Protein AF-A0A7X8C4W5-F1 (afdb_monomer_lite)

Structure (mmCIF, N/CA/C/O backbone):
data_AF-A0A7X8C4W5-F1
#
_entry.id   AF-A0A7X8C4W5-F1
#
loop_
_atom_site.group_PDB
_atom_site.id
_atom_site.type_symbol
_atom_site.label_atom_id
_atom_site.label_alt_id
_atom_site.label_comp_id
_atom_site.label_asym_id
_atom_site.label_entity_id
_atom_site.label_seq_id
_atom_site.pdbx_PDB_ins_code
_atom_site.Cartn_x
_atom_site.Cartn_y
_atom_site.Cartn_z
_atom_site.occupancy
_atom_site.B_iso_or_equiv
_atom_site.auth_seq_id
_atom_site.auth_comp_id
_atom_site.auth_asym_id
_atom_site.auth_atom_id
_atom_site.pdbx_PDB_model_num
ATOM 1 N N . MET A 1 1 ? 23.983 4.217 -24.265 1.00 54.22 1 MET A N 1
ATOM 2 C CA . MET A 1 1 ? 22.811 4.674 -23.485 1.00 54.22 1 MET A CA 1
ATOM 3 C C . MET A 1 1 ? 21.824 3.545 -23.161 1.00 54.22 1 MET A C 1
ATOM 5 O O . MET A 1 1 ? 21.530 3.369 -21.992 1.00 54.22 1 MET A O 1
ATOM 9 N N . ASN A 1 2 ? 21.379 2.715 -24.121 1.00 60.19 2 ASN A N 1
ATOM 10 C CA . ASN A 1 2 ? 20.487 1.570 -23.822 1.00 60.19 2 ASN A CA 1
ATOM 11 C C . ASN A 1 2 ? 21.113 0.469 -22.941 1.00 60.19 2 ASN A C 1
ATOM 13 O O . ASN A 1 2 ? 20.400 -0.153 -22.162 1.00 60.19 2 ASN A O 1
ATOM 17 N N . ASN A 1 3 ? 22.428 0.238 -23.040 1.00 65.94 3 ASN A N 1
ATOM 18 C CA . ASN A 1 3 ? 23.100 -0.832 -22.289 1.00 65.94 3 ASN A CA 1
ATOM 19 C C . ASN A 1 3 ? 23.219 -0.534 -20.784 1.00 65.94 3 ASN A C 1
ATOM 21 O O . ASN A 1 3 ? 23.060 -1.428 -19.962 1.00 65.94 3 ASN A O 1
ATOM 25 N N . GLU A 1 4 ? 23.453 0.730 -20.432 1.00 73.06 4 GLU A N 1
ATOM 26 C CA . GLU A 1 4 ? 23.547 1.193 -19.042 1.00 73.06 4 GLU A CA 1
ATOM 27 C C . GLU A 1 4 ? 22.178 1.142 -18.352 1.00 73.06 4 GLU A C 1
ATOM 29 O O . GLU A 1 4 ? 22.061 0.605 -17.256 1.00 73.06 4 GLU A O 1
ATOM 34 N N . LEU A 1 5 ? 21.116 1.573 -19.050 1.00 71.94 5 LEU A N 1
ATOM 35 C CA . LEU A 1 5 ? 19.738 1.435 -18.571 1.00 71.94 5 LEU A CA 1
ATOM 36 C C . LEU A 1 5 ? 19.366 -0.034 -18.313 1.00 71.94 5 LEU A C 1
ATOM 38 O O . LEU A 1 5 ? 18.751 -0.332 -17.294 1.00 71.94 5 LEU A O 1
ATOM 42 N N . ASN A 1 6 ? 19.746 -0.948 -19.213 1.00 72.19 6 ASN A N 1
ATOM 43 C CA . ASN A 1 6 ? 19.467 -2.378 -19.060 1.00 72.19 6 ASN A CA 1
ATOM 44 C C . ASN A 1 6 ? 20.213 -2.991 -17.863 1.00 72.19 6 ASN A C 1
ATOM 46 O O . ASN A 1 6 ? 19.631 -3.798 -17.144 1.00 72.19 6 ASN A O 1
ATOM 50 N N . LEU A 1 7 ? 21.465 -2.587 -17.619 1.00 75.56 7 LEU A N 1
ATOM 51 C CA . LEU A 1 7 ? 22.241 -3.000 -16.443 1.00 75.56 7 LEU A CA 1
ATOM 52 C C . LEU A 1 7 ? 21.578 -2.533 -15.142 1.00 75.56 7 LEU A C 1
ATOM 54 O O . LEU A 1 7 ? 21.291 -3.354 -14.272 1.00 75.56 7 LEU A O 1
ATOM 58 N N . THR A 1 8 ? 21.232 -1.244 -15.052 1.00 76.00 8 THR A N 1
ATOM 59 C CA . THR A 1 8 ? 20.529 -0.692 -13.885 1.00 76.00 8 THR A CA 1
ATOM 60 C C . THR A 1 8 ? 19.165 -1.349 -13.682 1.00 76.00 8 THR A C 1
ATOM 62 O O . THR A 1 8 ? 18.803 -1.667 -12.552 1.00 76.00 8 THR A O 1
ATOM 65 N N . LEU A 1 9 ? 18.404 -1.594 -14.754 1.00 74.06 9 LEU A N 1
ATOM 66 C CA . LEU A 1 9 ? 17.129 -2.310 -14.680 1.00 74.06 9 LEU A CA 1
ATOM 67 C C . LEU A 1 9 ? 17.313 -3.712 -14.112 1.00 74.06 9 LEU A C 1
ATOM 69 O O . LEU A 1 9 ? 16.542 -4.087 -13.242 1.00 74.06 9 LEU A O 1
ATOM 73 N N . ASN A 1 10 ? 18.323 -4.463 -14.548 1.00 76.06 10 ASN A N 1
ATOM 74 C CA . ASN A 1 10 ? 18.524 -5.841 -14.104 1.00 76.06 10 ASN A CA 1
ATOM 75 C C . ASN A 1 10 ? 18.878 -5.918 -12.606 1.00 76.06 10 ASN A C 1
ATOM 77 O O . ASN A 1 10 ? 18.332 -6.741 -11.872 1.00 76.06 10 ASN A O 1
ATOM 81 N N . GLU A 1 11 ? 19.728 -5.007 -12.127 1.00 74.81 11 GLU A N 1
ATOM 82 C CA . GLU A 1 11 ? 20.066 -4.896 -10.701 1.00 74.81 11 GLU A CA 1
ATOM 83 C C . GLU A 1 11 ? 18.861 -4.443 -9.862 1.00 74.81 11 GLU A C 1
ATOM 85 O O . GLU A 1 11 ? 18.562 -5.017 -8.812 1.00 74.81 11 GLU A O 1
ATOM 90 N N . THR A 1 12 ? 18.111 -3.454 -10.356 1.00 74.62 12 THR A N 1
ATOM 91 C CA . THR A 1 12 ? 16.937 -2.910 -9.657 1.00 74.62 12 THR A CA 1
ATOM 92 C C . THR A 1 12 ? 15.770 -3.904 -9.664 1.00 74.62 12 THR A C 1
ATOM 94 O O . THR A 1 12 ? 15.026 -3.992 -8.690 1.00 74.62 12 THR A O 1
ATOM 97 N N . PHE A 1 13 ? 15.614 -4.696 -10.727 1.00 74.31 13 PHE A N 1
ATOM 98 C CA . PHE A 1 13 ? 14.522 -5.655 -10.894 1.00 74.31 13 PHE A CA 1
ATOM 99 C C . PHE A 1 13 ? 14.523 -6.726 -9.801 1.00 74.31 13 PHE A C 1
ATOM 101 O O . PHE A 1 13 ? 13.466 -7.046 -9.253 1.00 74.31 13 PHE A O 1
ATOM 108 N N . ASN A 1 14 ? 15.700 -7.225 -9.420 1.00 74.44 14 ASN A N 1
ATOM 109 C CA . ASN A 1 14 ? 15.829 -8.184 -8.322 1.00 74.44 14 ASN A CA 1
ATOM 110 C C . ASN A 1 14 ? 15.420 -7.564 -6.979 1.00 74.44 14 ASN A C 1
ATOM 112 O O . ASN A 1 14 ? 14.614 -8.145 -6.250 1.00 74.44 14 ASN A O 1
ATOM 116 N N . ALA A 1 15 ? 15.911 -6.360 -6.676 1.00 74.38 15 ALA A N 1
ATOM 117 C CA . ALA A 1 15 ? 15.565 -5.652 -5.443 1.00 74.38 15 ALA A CA 1
ATOM 118 C C . ALA A 1 15 ? 14.058 -5.347 -5.355 1.00 74.38 15 ALA A C 1
ATOM 120 O O . ALA A 1 15 ? 13.436 -5.549 -4.312 1.00 74.38 15 ALA A O 1
ATOM 121 N N . ILE A 1 16 ? 13.453 -4.926 -6.468 1.00 76.94 16 ILE A N 1
ATOM 122 C CA . ILE A 1 16 ? 12.019 -4.637 -6.571 1.00 76.94 16 ILE A CA 1
ATOM 123 C C . ILE A 1 16 ? 11.182 -5.901 -6.420 1.00 76.94 16 ILE A C 1
ATOM 125 O O . ILE A 1 16 ? 10.169 -5.868 -5.731 1.00 76.94 16 ILE A O 1
ATOM 129 N N . SER A 1 17 ? 11.584 -7.008 -7.045 1.00 78.06 17 SER A N 1
ATOM 130 C CA . SER A 1 17 ? 10.844 -8.271 -6.963 1.00 78.06 17 SER A CA 1
ATOM 131 C C . SER A 1 17 ? 10.781 -8.772 -5.521 1.00 78.06 17 SER A C 1
ATOM 133 O O . SER A 1 17 ? 9.715 -9.146 -5.037 1.00 78.06 17 SER A O 1
ATOM 135 N N . ILE A 1 18 ? 11.903 -8.693 -4.801 1.00 83.00 18 ILE A N 1
ATOM 136 C CA . ILE A 1 18 ? 11.975 -9.015 -3.371 1.00 83.00 18 ILE A CA 1
ATOM 137 C C . ILE A 1 18 ? 11.074 -8.076 -2.563 1.00 83.00 18 ILE A C 1
ATOM 139 O O . ILE A 1 18 ? 10.287 -8.515 -1.724 1.00 83.00 18 ILE A O 1
ATOM 143 N N . LEU A 1 19 ? 11.159 -6.776 -2.830 1.00 79.50 19 LEU A N 1
ATOM 144 C CA . LEU A 1 19 ? 10.381 -5.779 -2.114 1.00 79.50 19 LEU A CA 1
ATOM 145 C C . LEU A 1 19 ? 8.870 -5.931 -2.361 1.00 79.50 19 LEU A C 1
ATOM 147 O O . LEU A 1 19 ? 8.083 -5.788 -1.426 1.00 79.50 19 LEU A O 1
ATOM 151 N N . LEU A 1 20 ? 8.460 -6.284 -3.581 1.00 80.06 20 LEU A N 1
ATOM 152 C CA . LEU A 1 20 ? 7.069 -6.568 -3.922 1.00 80.06 20 LEU A CA 1
ATOM 153 C C . LEU A 1 20 ? 6.536 -7.731 -3.088 1.00 80.06 20 LEU A C 1
ATOM 155 O O . LEU A 1 20 ? 5.447 -7.604 -2.532 1.00 80.06 20 LEU A O 1
ATOM 159 N N . VAL A 1 21 ? 7.307 -8.818 -2.954 1.00 86.06 21 VAL A N 1
ATOM 160 C CA . VAL A 1 21 ? 6.953 -9.970 -2.107 1.00 86.06 21 VAL A CA 1
ATOM 161 C C . VAL A 1 21 ? 6.759 -9.531 -0.657 1.00 86.06 21 VAL A C 1
ATOM 163 O O . VAL A 1 21 ? 5.744 -9.866 -0.049 1.00 86.06 21 VAL A O 1
ATOM 166 N N . PHE A 1 22 ? 7.673 -8.726 -0.107 1.00 84.19 22 PHE A N 1
ATOM 167 C CA . PHE A 1 22 ? 7.516 -8.198 1.251 1.00 84.19 22 PHE A CA 1
ATOM 168 C C . PHE A 1 22 ? 6.251 -7.354 1.405 1.00 84.19 22 PHE A C 1
ATOM 170 O O . PHE A 1 22 ? 5.509 -7.546 2.366 1.00 84.19 22 PHE A O 1
ATOM 177 N N . VAL A 1 23 ? 5.968 -6.463 0.452 1.00 81.50 23 VAL A N 1
ATOM 178 C CA . VAL A 1 23 ? 4.746 -5.647 0.450 1.00 81.50 23 VAL A CA 1
ATOM 179 C C . VAL A 1 23 ? 3.497 -6.527 0.382 1.00 81.50 23 VAL A C 1
ATOM 181 O O . VAL A 1 23 ? 2.561 -6.304 1.149 1.00 81.50 23 VAL A O 1
ATOM 184 N N . THR A 1 24 ? 3.479 -7.551 -0.477 1.00 85.38 24 THR A N 1
ATOM 185 C CA . THR A 1 24 ? 2.318 -8.449 -0.612 1.00 85.38 24 THR A CA 1
ATOM 186 C C . THR A 1 24 ? 2.089 -9.266 0.650 1.00 85.38 24 THR A C 1
ATOM 188 O O . THR A 1 24 ? 0.959 -9.343 1.123 1.00 85.38 24 THR A O 1
ATOM 191 N N . VAL A 1 25 ? 3.147 -9.842 1.226 1.00 88.19 25 VAL A N 1
ATOM 192 C CA . VAL A 1 25 ? 3.065 -10.612 2.476 1.00 88.19 25 VAL A CA 1
ATOM 193 C C . VAL A 1 25 ? 2.591 -9.721 3.619 1.00 88.19 25 VAL A C 1
ATOM 195 O O . VAL A 1 25 ? 1.672 -10.080 4.352 1.00 88.19 25 VAL A O 1
ATOM 198 N N . LEU A 1 26 ? 3.171 -8.529 3.748 1.00 84.50 26 LEU A N 1
ATOM 199 C CA . LEU A 1 26 ? 2.818 -7.597 4.809 1.00 84.50 26 LEU A CA 1
ATOM 200 C C . LEU A 1 26 ? 1.368 -7.119 4.667 1.00 84.50 26 LEU A C 1
ATOM 202 O O . LEU A 1 26 ? 0.634 -7.090 5.654 1.00 84.50 26 LEU A O 1
ATOM 206 N N . PHE A 1 27 ? 0.918 -6.828 3.445 1.00 83.81 27 PHE A N 1
ATOM 207 C CA . PHE A 1 27 ? -0.484 -6.524 3.172 1.00 83.81 27 PHE A CA 1
ATOM 208 C C . PHE A 1 27 ? -1.394 -7.716 3.501 1.00 83.81 27 PHE A C 1
ATOM 210 O O . PHE A 1 27 ? -2.401 -7.533 4.175 1.00 83.81 27 PHE A O 1
ATOM 217 N N . SER A 1 28 ? -1.022 -8.936 3.104 1.00 87.69 28 SER A N 1
ATOM 218 C CA . SER A 1 28 ? -1.800 -10.154 3.368 1.00 87.69 28 SER A CA 1
ATOM 219 C C . SER A 1 28 ? -1.975 -10.444 4.859 1.00 87.69 28 SER A C 1
ATOM 221 O O . SER A 1 28 ? -3.005 -10.988 5.244 1.00 87.69 28 SER A O 1
ATOM 223 N N . ILE A 1 29 ? -0.993 -10.091 5.693 1.00 87.44 29 ILE A N 1
ATOM 224 C CA . ILE A 1 29 ? -1.067 -10.260 7.151 1.00 87.44 29 ILE A CA 1
ATOM 225 C C . ILE A 1 29 ? -1.915 -9.150 7.781 1.00 87.44 29 ILE A C 1
ATOM 227 O O . ILE A 1 29 ? -2.767 -9.418 8.621 1.00 87.44 29 ILE A O 1
ATOM 231 N N . ARG A 1 30 ? -1.704 -7.890 7.381 1.00 86.25 30 ARG A N 1
ATOM 232 C CA . ARG A 1 30 ? -2.342 -6.732 8.032 1.00 86.25 30 ARG A CA 1
ATOM 233 C C . ARG A 1 30 ? -3.770 -6.469 7.563 1.00 86.25 30 ARG A C 1
ATOM 235 O O . ARG A 1 30 ? -4.570 -5.945 8.331 1.00 86.25 30 ARG A O 1
ATOM 242 N N . TYR A 1 31 ? -4.092 -6.797 6.315 1.00 86.50 31 TYR A N 1
ATOM 243 C CA . TYR A 1 31 ? -5.417 -6.575 5.741 1.00 86.50 31 TYR A CA 1
ATOM 244 C C . TYR A 1 31 ? -6.557 -7.246 6.529 1.00 86.50 31 TYR A C 1
ATOM 246 O O . TYR A 1 31 ? -7.512 -6.534 6.834 1.00 86.50 31 TYR A O 1
ATOM 254 N N . PRO A 1 32 ? -6.500 -8.544 6.898 1.00 87.31 32 PRO A N 1
ATOM 255 C CA . PRO A 1 32 ? -7.568 -9.169 7.680 1.00 87.31 32 PRO A CA 1
ATOM 256 C C . PRO A 1 32 ? -7.742 -8.519 9.058 1.00 87.31 32 PRO A C 1
ATOM 258 O O . PRO A 1 32 ? -8.873 -8.215 9.422 1.00 87.31 32 PRO A O 1
ATOM 261 N N . GLU A 1 33 ? -6.650 -8.192 9.763 1.00 86.94 33 GLU A N 1
ATOM 262 C CA . GLU A 1 33 ? -6.706 -7.500 11.066 1.00 86.94 33 GLU A CA 1
ATOM 263 C C . GLU A 1 33 ? -7.446 -6.154 10.958 1.00 86.94 33 GLU A C 1
ATOM 265 O O . GLU A 1 33 ? -8.318 -5.827 11.760 1.00 86.94 33 GLU A O 1
ATOM 270 N N . ILE A 1 34 ? -7.134 -5.369 9.924 1.00 85.31 34 ILE A N 1
ATOM 271 C CA . ILE A 1 34 ? -7.784 -4.076 9.688 1.00 85.31 34 ILE A CA 1
ATOM 272 C C . ILE A 1 34 ? -9.225 -4.239 9.208 1.00 85.31 34 ILE A C 1
ATOM 274 O O . ILE A 1 34 ? -10.079 -3.415 9.539 1.00 85.31 34 ILE A O 1
ATOM 278 N N . LYS A 1 35 ? -9.510 -5.286 8.434 1.00 87.50 35 LYS A N 1
ATOM 279 C CA . LYS A 1 35 ? -10.859 -5.579 7.963 1.00 87.50 35 LYS A CA 1
ATOM 280 C C . LYS A 1 35 ? -11.779 -5.943 9.125 1.00 87.50 35 LYS A C 1
ATOM 282 O O . LYS A 1 35 ? -12.867 -5.390 9.198 1.00 87.50 35 LYS A O 1
ATOM 287 N N . GLU A 1 36 ? -11.327 -6.764 10.070 1.00 87.62 36 GLU A N 1
ATOM 288 C CA . GLU A 1 36 ? -12.078 -7.062 11.298 1.00 87.62 36 GLU A CA 1
ATOM 289 C C . GLU A 1 36 ? -12.414 -5.781 12.072 1.00 87.62 36 GLU A C 1
ATOM 291 O O . GLU A 1 36 ? -13.564 -5.546 12.441 1.00 87.62 36 GLU A O 1
ATOM 296 N N . VAL A 1 37 ? -11.428 -4.892 12.230 1.00 86.38 37 VAL A N 1
ATOM 297 C CA . VAL A 1 37 ? -11.616 -3.591 12.885 1.00 86.38 37 VAL A CA 1
ATOM 298 C C . VAL A 1 37 ? -12.556 -2.680 12.098 1.00 86.38 37 VAL A C 1
ATOM 300 O O . VAL A 1 37 ? -13.252 -1.871 12.706 1.00 86.38 37 VAL A O 1
ATOM 303 N N . LEU A 1 38 ? -12.603 -2.764 10.766 1.00 84.88 38 LEU A N 1
ATOM 304 C CA . LEU A 1 38 ? -13.521 -1.994 9.916 1.00 84.88 38 LEU A CA 1
ATOM 305 C C . LEU A 1 38 ? -14.946 -2.554 9.917 1.00 84.88 38 LEU A C 1
ATOM 307 O O . LEU A 1 38 ? -15.885 -1.756 9.913 1.00 84.88 38 LEU A O 1
ATOM 311 N N . ASP A 1 39 ? -15.102 -3.870 10.003 1.00 88.75 39 ASP A N 1
ATOM 312 C CA . ASP A 1 39 ? -16.393 -4.559 9.974 1.00 88.75 39 ASP A CA 1
ATOM 313 C C . ASP A 1 39 ? -17.068 -4.596 11.361 1.00 88.75 39 ASP A C 1
ATOM 315 O O . ASP A 1 39 ? -18.283 -4.768 11.449 1.00 88.75 39 ASP A O 1
ATOM 319 N N . GLU A 1 40 ? -16.323 -4.371 12.454 1.00 87.12 40 GLU A N 1
ATOM 320 C CA . GLU A 1 40 ? -16.890 -4.332 13.809 1.00 87.12 40 GLU A CA 1
ATOM 321 C C . GLU A 1 40 ? -17.968 -3.228 13.942 1.00 87.12 40 GLU A C 1
ATOM 323 O O . GLU A 1 40 ? -17.683 -2.055 13.679 1.00 87.12 40 GLU A O 1
ATOM 328 N N . PRO A 1 41 ? -19.205 -3.527 14.366 1.00 85.12 41 PRO A N 1
ATOM 329 C CA . PRO A 1 41 ? -20.226 -2.498 14.528 1.00 85.12 41 PRO A CA 1
ATOM 330 C C . PRO A 1 41 ? -19.822 -1.471 15.597 1.00 85.12 41 PRO A C 1
ATOM 332 O O . PRO A 1 41 ? -19.107 -1.774 16.557 1.00 85.12 41 PRO A O 1
ATOM 335 N N . LEU A 1 42 ? -20.279 -0.229 15.427 1.00 83.75 42 LEU A N 1
ATOM 336 C CA . LEU A 1 42 ? -20.042 0.830 16.405 1.00 83.75 42 LEU A CA 1
ATOM 337 C C . LEU A 1 42 ? -20.830 0.542 17.683 1.00 83.75 42 LEU A C 1
ATOM 339 O O . LEU A 1 42 ? -22.034 0.306 17.628 1.00 83.75 42 LEU A O 1
ATOM 343 N N . GLN A 1 43 ? -20.164 0.600 18.838 1.00 80.75 43 GLN A N 1
ATOM 344 C CA . GLN A 1 43 ? -20.811 0.385 20.138 1.00 80.75 43 GLN A CA 1
ATOM 345 C C . GLN A 1 43 ? -21.533 1.655 20.629 1.00 80.75 43 GLN A C 1
ATOM 347 O O . GLN A 1 43 ? -21.204 2.198 21.684 1.00 80.75 43 GLN A O 1
ATOM 352 N N . THR A 1 44 ? -22.514 2.141 19.859 1.00 76.19 44 THR A N 1
ATOM 353 C CA . THR A 1 44 ? -23.269 3.385 20.126 1.00 76.19 44 THR A CA 1
ATOM 354 C C . THR A 1 44 ? -23.985 3.391 21.473 1.00 76.19 44 THR A C 1
ATOM 356 O O . THR A 1 44 ? -24.162 4.442 22.078 1.00 76.19 44 THR A O 1
ATOM 359 N N . ASP A 1 45 ? -24.347 2.215 21.979 1.00 78.44 45 ASP A N 1
ATOM 360 C CA . ASP A 1 45 ? -25.181 2.078 23.176 1.00 78.44 45 ASP A CA 1
ATOM 361 C C . ASP A 1 45 ? -24.374 2.214 24.481 1.00 78.44 45 ASP A C 1
ATOM 363 O O . ASP A 1 45 ? -24.940 2.276 25.574 1.00 78.44 45 ASP A O 1
ATOM 367 N N . LYS A 1 46 ? -23.034 2.221 24.394 1.00 82.00 46 LYS A N 1
ATOM 368 C CA . LYS A 1 46 ? -22.127 2.229 25.550 1.00 82.00 46 LYS A CA 1
ATOM 369 C C . LYS A 1 46 ? -20.993 3.243 25.342 1.00 82.00 46 LYS A C 1
ATOM 371 O O . LYS A 1 46 ? -19.967 2.878 24.767 1.00 82.00 46 LYS A O 1
ATOM 376 N N . PRO A 1 47 ? -21.080 4.469 25.896 1.00 79.94 47 PRO A N 1
ATOM 377 C CA . PRO A 1 47 ? -20.102 5.534 25.630 1.00 79.94 47 PRO A CA 1
ATOM 378 C C . PRO A 1 47 ? -18.662 5.157 26.018 1.00 79.94 47 PRO A C 1
ATOM 380 O O . PRO A 1 47 ? -17.732 5.382 25.250 1.00 79.94 47 PRO A O 1
ATOM 383 N N . LYS A 1 48 ? -18.464 4.461 27.149 1.00 82.94 48 LYS A N 1
ATOM 384 C CA . LYS A 1 48 ? -17.134 3.948 27.546 1.00 82.94 48 LYS A CA 1
ATOM 385 C C . LYS A 1 48 ? -16.574 2.894 26.585 1.00 82.94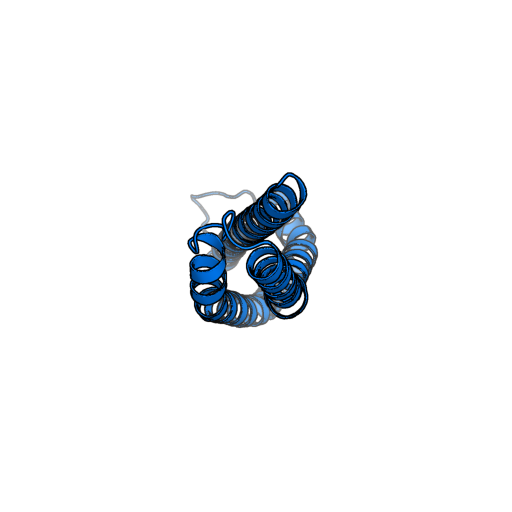 48 LYS A C 1
ATOM 387 O O . LYS A 1 48 ? -15.361 2.769 26.438 1.00 82.94 48 LYS A O 1
ATOM 392 N N . ALA A 1 49 ? -17.441 2.093 25.970 1.00 80.38 49 ALA A N 1
ATOM 393 C CA . ALA A 1 49 ? -17.013 1.060 25.037 1.00 80.38 49 ALA A CA 1
ATOM 394 C C . ALA A 1 49 ? -16.716 1.652 23.650 1.00 80.38 49 ALA A C 1
ATOM 396 O O . ALA A 1 49 ? -15.761 1.223 23.008 1.00 80.38 49 ALA A O 1
ATOM 397 N N . LEU A 1 50 ? -17.448 2.699 23.252 1.00 82.94 50 LEU A N 1
ATOM 398 C CA . LEU A 1 50 ? -17.168 3.505 22.064 1.00 82.94 50 LEU A CA 1
ATOM 399 C C . LEU A 1 50 ? -15.807 4.215 22.157 1.00 82.94 50 LEU A C 1
ATOM 401 O O . LEU A 1 50 ? -15.026 4.179 21.206 1.00 82.94 50 LEU A O 1
ATOM 405 N N . GLU A 1 51 ? -15.478 4.806 23.312 1.00 82.50 51 GLU A N 1
ATOM 406 C CA . GLU A 1 51 ? -14.159 5.416 23.542 1.00 82.50 51 GLU A CA 1
ATOM 407 C C . GLU A 1 51 ? -13.027 4.389 23.431 1.00 82.50 51 GLU A C 1
ATOM 409 O O . GLU A 1 51 ? -12.043 4.619 22.724 1.00 82.50 51 GLU A O 1
ATOM 414 N N . ARG A 1 52 ? -13.192 3.213 24.049 1.00 84.38 52 ARG A N 1
ATOM 415 C CA . ARG A 1 52 ? -12.207 2.127 23.959 1.00 84.38 52 ARG A CA 1
ATOM 416 C C . ARG A 1 52 ? -12.062 1.595 22.530 1.00 84.38 52 ARG A C 1
ATOM 418 O O . ARG A 1 52 ? -10.947 1.328 22.083 1.00 84.38 52 ARG A O 1
ATOM 425 N N . GLN A 1 53 ? -13.168 1.472 21.796 1.00 83.69 53 GLN A N 1
ATOM 426 C CA . GLN A 1 53 ? -13.157 1.076 20.387 1.00 83.69 53 GLN A CA 1
ATOM 427 C C . GLN A 1 53 ? -12.392 2.102 19.538 1.00 83.69 53 GLN A C 1
ATOM 429 O O . GLN A 1 53 ? -11.541 1.731 18.733 1.00 83.69 53 GLN A O 1
ATOM 434 N N . LYS A 1 54 ? -12.605 3.400 19.770 1.00 84.44 54 LYS A N 1
ATOM 435 C CA . LYS A 1 54 ? -11.875 4.489 19.104 1.00 84.44 54 LYS A CA 1
ATOM 436 C C . LYS A 1 54 ? -10.371 4.439 19.373 1.00 84.44 54 LYS A C 1
ATOM 438 O O . LYS A 1 54 ? -9.586 4.627 18.442 1.00 84.44 54 LYS A O 1
ATOM 443 N N . GLU A 1 55 ? -9.957 4.204 20.616 1.00 85.75 55 GLU A N 1
ATOM 444 C CA . GLU A 1 55 ? -8.537 4.056 20.962 1.00 85.75 55 GLU A CA 1
ATOM 445 C C . GLU A 1 55 ? -7.908 2.846 20.274 1.00 85.75 55 GLU A C 1
ATOM 447 O O . GLU A 1 55 ? -6.817 2.966 19.713 1.00 85.75 55 GLU A O 1
ATOM 452 N N . ASN A 1 56 ? -8.620 1.717 20.231 1.00 86.06 56 ASN A N 1
ATOM 453 C CA . ASN A 1 56 ? -8.177 0.531 19.506 1.00 86.06 56 ASN A CA 1
ATOM 454 C C . ASN A 1 56 ? -8.021 0.821 18.007 1.00 86.06 56 ASN A C 1
ATOM 456 O O . ASN A 1 56 ? -6.952 0.570 17.459 1.00 86.06 56 ASN A O 1
ATOM 460 N N . ILE A 1 57 ? -9.018 1.435 17.356 1.00 85.88 57 ILE A N 1
ATOM 461 C CA . ILE A 1 57 ? -8.941 1.782 15.926 1.00 85.88 57 ILE A CA 1
ATOM 462 C C . ILE A 1 57 ? -7.758 2.724 15.658 1.00 85.88 57 ILE A C 1
ATOM 464 O O . ILE A 1 57 ? -7.013 2.523 14.700 1.00 85.88 57 ILE A O 1
ATOM 468 N N . LYS A 1 58 ? -7.536 3.739 16.507 1.00 86.44 58 LYS A N 1
ATOM 469 C CA . LYS A 1 58 ? -6.373 4.635 16.382 1.00 86.44 58 LYS A CA 1
ATOM 470 C C . LYS A 1 58 ? -5.058 3.882 16.555 1.00 86.44 58 LYS A C 1
ATOM 472 O O . LYS A 1 58 ? -4.127 4.104 15.786 1.00 86.44 58 LYS A O 1
ATOM 477 N N . LYS A 1 59 ? -4.961 3.002 17.550 1.00 87.75 59 LYS A N 1
ATOM 478 C CA . LYS A 1 59 ? -3.754 2.209 17.794 1.00 87.75 59 LYS A CA 1
ATOM 479 C C . LYS A 1 59 ? -3.434 1.316 16.596 1.00 87.75 59 LYS A C 1
ATOM 481 O O . LYS A 1 59 ? -2.292 1.302 16.150 1.00 87.75 59 LYS A O 1
ATOM 486 N N . GLU A 1 60 ? -4.431 0.637 16.043 1.00 86.31 60 GLU A N 1
ATOM 487 C CA . GLU A 1 60 ? -4.299 -0.202 14.847 1.00 86.31 60 GLU A CA 1
ATOM 488 C C . GLU A 1 60 ? -3.891 0.631 13.617 1.00 86.31 60 GLU A C 1
ATOM 490 O O . GLU A 1 60 ? -2.959 0.272 12.892 1.00 86.31 60 GLU A O 1
ATOM 495 N N . LEU A 1 61 ? -4.498 1.810 13.443 1.00 86.94 61 LEU A N 1
ATOM 496 C CA . LEU A 1 61 ? -4.149 2.767 12.393 1.00 86.94 61 LEU A CA 1
ATOM 497 C C . LEU A 1 61 ? -2.677 3.193 12.473 1.00 86.94 61 LEU A C 1
ATOM 499 O O . LEU A 1 61 ? -1.944 3.031 11.501 1.00 86.94 61 LEU A O 1
ATOM 503 N N . TYR A 1 62 ? -2.235 3.733 13.612 1.00 85.12 62 TYR A N 1
ATOM 504 C CA . TYR A 1 62 ? -0.892 4.305 13.753 1.00 85.12 62 TYR A CA 1
ATOM 505 C C . TYR A 1 62 ? 0.199 3.243 13.888 1.00 85.12 62 TYR A C 1
ATOM 507 O O . TYR A 1 62 ? 1.282 3.412 13.333 1.00 85.12 62 TYR A O 1
ATOM 515 N N . SER A 1 63 ? -0.065 2.154 14.612 1.00 85.19 63 SER A N 1
ATOM 516 C CA . SER A 1 63 ? 0.954 1.144 14.904 1.00 85.19 63 SER A CA 1
ATOM 517 C C . SER A 1 63 ? 1.123 0.126 13.785 1.00 85.19 63 SER A C 1
ATOM 519 O O . SER A 1 63 ? 2.218 -0.417 13.645 1.00 85.19 63 SER A O 1
ATOM 521 N N . LYS A 1 64 ? 0.060 -0.185 13.034 1.00 82.88 64 LYS A N 1
ATOM 522 C CA . LYS A 1 64 ? 0.096 -1.272 12.051 1.00 82.88 64 LYS A CA 1
ATOM 523 C C . LYS A 1 64 ? -0.102 -0.787 10.631 1.00 82.88 64 LYS A C 1
ATOM 525 O O . LYS A 1 64 ? 0.701 -1.151 9.781 1.00 82.88 64 LYS A O 1
ATOM 530 N N . TRP A 1 65 ? -1.129 0.024 10.368 1.00 86.50 65 TRP A N 1
ATOM 531 C CA . TRP A 1 65 ? -1.489 0.378 8.991 1.00 86.50 65 TRP A CA 1
ATOM 532 C C . TRP A 1 65 ? -0.664 1.530 8.412 1.00 86.50 65 TRP A C 1
ATOM 534 O O . TRP A 1 65 ? -0.237 1.476 7.260 1.00 86.50 65 TRP A O 1
ATOM 544 N N . LEU A 1 66 ? -0.383 2.558 9.214 1.00 86.75 66 LEU A N 1
ATOM 545 C CA . LEU A 1 66 ? 0.371 3.729 8.777 1.00 86.75 66 LEU A CA 1
ATOM 546 C C . LEU A 1 66 ? 1.787 3.376 8.273 1.00 86.75 66 LEU A C 1
ATOM 548 O O . LEU A 1 66 ? 2.145 3.860 7.198 1.00 86.75 66 LEU A O 1
ATOM 552 N N . PRO A 1 67 ? 2.564 2.490 8.936 1.00 86.31 67 PRO A N 1
ATOM 553 C CA . PRO A 1 67 ? 3.843 2.025 8.397 1.00 86.31 67 PRO A CA 1
ATOM 554 C C . PRO A 1 67 ? 3.720 1.357 7.021 1.00 86.31 67 PRO A C 1
ATOM 556 O O . PRO A 1 67 ? 4.579 1.571 6.170 1.00 86.31 67 PRO A O 1
ATOM 559 N N . VAL A 1 68 ? 2.643 0.597 6.773 1.00 85.81 68 VAL A N 1
ATOM 560 C CA . VAL A 1 68 ? 2.394 -0.061 5.473 1.00 85.81 68 VAL A CA 1
ATOM 561 C C . VAL A 1 68 ? 2.199 0.976 4.376 1.00 85.81 68 VAL A C 1
ATOM 563 O O . VAL A 1 68 ? 2.802 0.881 3.311 1.00 85.81 68 VAL A O 1
ATOM 566 N N . VAL A 1 69 ? 1.370 1.987 4.647 1.00 87.38 69 VAL A N 1
ATOM 567 C CA . VAL A 1 69 ? 1.077 3.051 3.682 1.00 87.38 69 VAL A CA 1
ATOM 568 C C . VAL A 1 69 ? 2.336 3.861 3.381 1.00 87.38 69 VAL A C 1
ATOM 570 O O . VAL A 1 69 ? 2.629 4.119 2.216 1.00 87.38 69 VAL A O 1
ATOM 573 N N . ILE A 1 70 ? 3.115 4.216 4.409 1.00 87.94 70 ILE A N 1
ATOM 574 C CA . ILE A 1 70 ? 4.380 4.942 4.237 1.00 87.94 70 ILE A CA 1
ATOM 575 C C . ILE A 1 70 ? 5.350 4.128 3.375 1.00 87.94 70 ILE A C 1
ATOM 577 O O . ILE A 1 70 ? 5.898 4.662 2.411 1.00 87.94 70 ILE A O 1
ATOM 581 N N . LEU A 1 71 ? 5.523 2.837 3.676 1.00 85.44 71 LEU A N 1
ATOM 582 C CA . LEU A 1 71 ? 6.397 1.958 2.903 1.00 85.44 71 LEU A CA 1
ATOM 583 C C . LEU A 1 71 ? 5.952 1.880 1.437 1.00 85.44 71 LEU A C 1
ATOM 585 O O . LEU A 1 71 ? 6.767 2.083 0.542 1.00 85.44 71 LEU A O 1
ATOM 589 N N . ASN A 1 72 ? 4.656 1.684 1.183 1.00 84.75 72 ASN A N 1
ATOM 590 C CA . ASN A 1 72 ? 4.111 1.654 -0.175 1.00 84.75 72 ASN A CA 1
ATOM 591 C C . ASN A 1 72 ? 4.360 2.960 -0.938 1.00 84.75 72 ASN A C 1
ATOM 593 O O . ASN A 1 72 ? 4.717 2.926 -2.114 1.00 84.75 72 ASN A O 1
ATOM 597 N N . ILE A 1 73 ? 4.199 4.116 -0.289 1.00 87.88 73 ILE A N 1
ATOM 598 C CA . ILE A 1 73 ? 4.451 5.420 -0.917 1.00 87.88 73 ILE A CA 1
ATOM 599 C C . ILE A 1 73 ? 5.934 5.578 -1.266 1.00 87.88 73 ILE A C 1
ATOM 601 O O . ILE A 1 73 ? 6.244 5.992 -2.382 1.00 87.88 73 ILE A O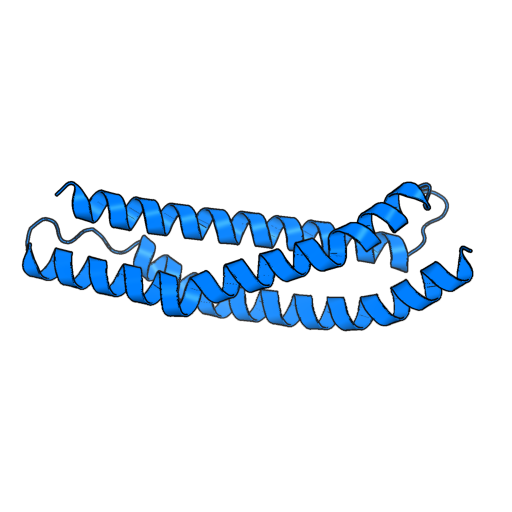 1
ATOM 605 N N . ILE A 1 74 ? 6.846 5.216 -0.358 1.00 87.62 74 ILE A N 1
ATOM 606 C CA . ILE A 1 74 ? 8.297 5.276 -0.604 1.00 87.62 74 ILE A CA 1
ATOM 607 C C . ILE A 1 74 ? 8.671 4.413 -1.812 1.00 87.62 74 ILE A C 1
ATOM 609 O O . ILE A 1 74 ? 9.444 4.835 -2.672 1.00 87.62 74 ILE A O 1
ATOM 613 N N . VAL A 1 75 ? 8.091 3.221 -1.916 1.00 84.56 75 VAL A N 1
ATOM 614 C CA . VAL A 1 75 ? 8.352 2.289 -3.017 1.00 84.56 75 VAL A CA 1
ATOM 615 C C . VAL A 1 75 ? 7.856 2.849 -4.347 1.00 84.56 75 VAL A C 1
ATOM 617 O O . VAL A 1 75 ? 8.611 2.896 -5.316 1.00 84.56 75 VAL A O 1
ATOM 620 N N . VAL A 1 76 ? 6.614 3.339 -4.399 1.00 87.69 76 VAL A N 1
ATOM 621 C CA . VAL A 1 76 ? 6.087 3.984 -5.612 1.00 87.69 76 VAL A CA 1
ATOM 622 C C . VAL A 1 76 ? 6.965 5.170 -5.999 1.00 87.69 76 VAL A C 1
ATOM 624 O O . VAL A 1 76 ? 7.359 5.289 -7.159 1.00 87.69 76 VAL A O 1
ATOM 627 N N . TYR A 1 77 ? 7.307 6.029 -5.039 1.00 87.81 77 TYR A N 1
ATOM 628 C CA . TYR A 1 77 ? 8.106 7.227 -5.278 1.00 87.81 77 TYR A CA 1
ATOM 629 C C . TYR A 1 77 ? 9.495 6.896 -5.834 1.00 87.81 77 TYR A C 1
ATOM 631 O O . TYR A 1 77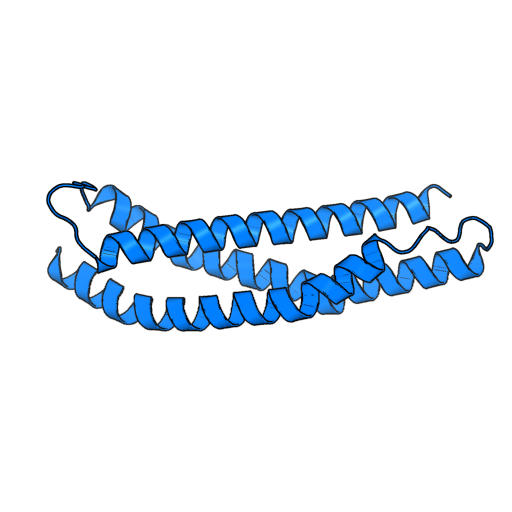 ? 9.919 7.493 -6.820 1.00 87.81 77 TYR A O 1
ATOM 639 N N . THR A 1 78 ? 10.180 5.911 -5.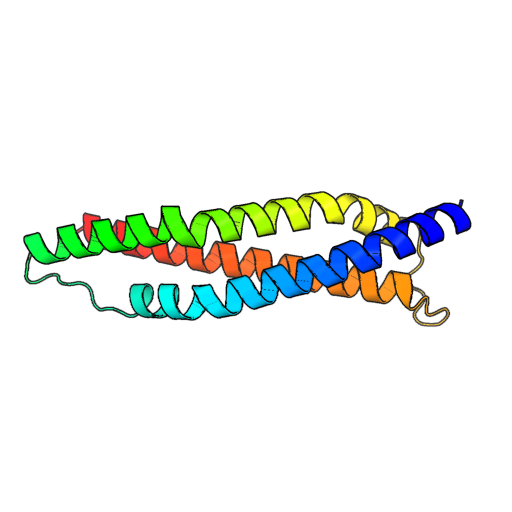251 1.00 84.56 78 THR A N 1
ATOM 640 C CA . THR A 1 78 ? 11.523 5.492 -5.686 1.00 84.56 78 THR A CA 1
ATOM 641 C C . THR A 1 78 ? 11.517 4.820 -7.058 1.00 84.56 78 THR A C 1
ATOM 643 O O . THR A 1 78 ? 12.432 5.043 -7.850 1.00 84.56 78 THR A O 1
ATOM 646 N N . MET A 1 79 ? 10.472 4.056 -7.392 1.00 83.62 79 MET A N 1
ATOM 647 C CA . MET A 1 79 ? 10.365 3.370 -8.685 1.00 83.62 79 MET A CA 1
ATOM 648 C C . MET A 1 79 ? 9.878 4.263 -9.830 1.00 83.62 79 MET A C 1
ATOM 650 O O . MET A 1 79 ? 10.261 4.051 -10.981 1.00 83.62 79 MET A O 1
ATOM 654 N N . THR A 1 80 ? 9.062 5.276 -9.536 1.00 86.38 80 THR A N 1
ATOM 655 C CA . THR A 1 80 ? 8.471 6.179 -10.538 1.00 86.38 80 THR A CA 1
ATOM 656 C C . THR A 1 80 ? 9.483 6.847 -11.481 1.00 86.38 80 THR A C 1
ATOM 658 O O . THR A 1 80 ? 9.246 6.805 -12.689 1.00 86.38 80 THR A O 1
ATOM 661 N N . PRO A 1 81 ? 10.615 7.433 -11.036 1.00 85.19 81 PRO A N 1
ATOM 662 C CA . PRO A 1 81 ? 11.556 8.069 -11.961 1.00 85.19 81 PRO A CA 1
ATOM 663 C C . PRO A 1 81 ? 12.183 7.067 -12.938 1.00 85.19 81 PRO A C 1
ATOM 665 O O . PRO A 1 81 ? 12.384 7.393 -14.108 1.00 85.19 81 PRO A O 1
ATOM 668 N N . LEU A 1 82 ? 12.463 5.841 -12.486 1.00 81.81 82 LEU A N 1
ATOM 669 C CA . LEU A 1 82 ? 13.002 4.784 -13.340 1.00 81.81 82 LEU A CA 1
ATOM 670 C C . LEU A 1 82 ? 11.935 4.248 -14.307 1.00 81.81 82 LEU A C 1
ATOM 672 O O . LEU A 1 82 ? 12.230 4.039 -15.484 1.00 81.81 82 LEU A O 1
ATOM 676 N N . ALA A 1 83 ? 10.686 4.114 -13.854 1.00 84.19 83 ALA A N 1
ATOM 677 C CA . ALA A 1 83 ? 9.550 3.761 -14.705 1.00 84.19 83 ALA A CA 1
ATOM 678 C C . ALA A 1 83 ? 9.310 4.801 -15.797 1.00 84.19 83 ALA A C 1
ATOM 680 O O . ALA A 1 83 ? 9.186 4.445 -16.966 1.00 84.19 83 ALA A O 1
ATOM 681 N N . PHE A 1 84 ? 9.337 6.087 -15.447 1.00 84.88 84 PHE A N 1
ATOM 682 C CA . PHE A 1 84 ? 9.146 7.168 -16.405 1.00 84.88 84 PHE A CA 1
ATOM 683 C C . PHE A 1 84 ? 10.285 7.228 -17.429 1.00 84.88 84 PHE A C 1
ATOM 685 O O . PHE A 1 84 ? 10.027 7.325 -18.626 1.00 84.88 84 PHE A O 1
ATOM 692 N N . LYS A 1 85 ? 11.546 7.077 -16.993 1.00 81.75 85 LYS A N 1
ATOM 693 C CA . LYS A 1 85 ? 12.690 6.941 -17.913 1.00 81.75 85 LYS A CA 1
ATOM 694 C C . LYS A 1 85 ? 12.517 5.751 -18.857 1.00 81.75 85 LYS A C 1
ATOM 696 O O . LYS A 1 85 ? 12.747 5.896 -20.053 1.00 81.75 85 LYS A O 1
ATOM 701 N N . THR A 1 86 ? 12.061 4.611 -18.340 1.00 79.81 86 THR A N 1
ATOM 702 C CA . THR A 1 86 ? 11.815 3.402 -19.140 1.00 79.81 86 THR A CA 1
ATOM 703 C C . THR A 1 86 ? 10.696 3.623 -20.159 1.00 79.81 86 THR A C 1
ATOM 705 O O . THR A 1 86 ? 10.859 3.223 -21.307 1.00 79.81 86 THR A O 1
ATOM 708 N N . LEU A 1 87 ? 9.608 4.307 -19.786 1.00 80.12 87 LEU A N 1
ATOM 709 C CA . LEU A 1 87 ? 8.488 4.643 -20.675 1.00 80.12 87 LEU A CA 1
ATOM 710 C C . LEU A 1 87 ? 8.874 5.644 -21.771 1.00 80.12 87 LEU A C 1
ATOM 712 O O . LEU A 1 87 ? 8.464 5.481 -22.912 1.00 80.12 87 LEU A O 1
ATOM 716 N N . VAL A 1 88 ? 9.663 6.671 -21.441 1.00 78.38 88 VAL A N 1
ATOM 717 C CA . VAL A 1 88 ? 10.080 7.702 -22.407 1.00 78.38 88 VAL A CA 1
ATOM 718 C C . VAL A 1 88 ? 11.157 7.178 -23.361 1.00 78.38 88 VAL A C 1
ATOM 720 O O . VAL A 1 88 ? 11.156 7.524 -24.538 1.00 78.38 88 VAL A O 1
ATOM 723 N N . GLN A 1 89 ? 12.085 6.349 -22.872 1.00 69.94 89 GLN A N 1
ATOM 724 C CA . GLN A 1 89 ? 13.192 5.818 -23.680 1.00 69.94 89 GLN A CA 1
ATOM 725 C C . GLN A 1 89 ? 12.836 4.538 -24.440 1.00 69.94 89 GLN A C 1
ATOM 727 O O . GLN A 1 89 ? 13.556 4.161 -25.366 1.00 69.94 89 GLN A O 1
ATOM 732 N N . SER A 1 90 ? 11.753 3.857 -24.069 1.00 59.56 90 SER A N 1
ATOM 733 C CA . SER A 1 90 ? 11.285 2.669 -24.778 1.00 59.56 90 SER A CA 1
ATOM 734 C C . SER A 1 90 ? 10.052 3.032 -25.583 1.00 59.56 90 SER A C 1
ATOM 736 O O . SER A 1 90 ? 9.000 3.307 -25.015 1.00 59.56 90 SER A O 1
ATOM 738 N N . SER A 1 91 ? 10.126 2.932 -26.911 1.00 58.03 91 SER A N 1
ATOM 739 C CA . SER A 1 91 ? 8.905 2.622 -27.648 1.00 58.03 91 SER A CA 1
ATOM 740 C C . SER A 1 91 ? 8.429 1.279 -27.095 1.00 58.03 91 SER A C 1
ATOM 742 O O . SER A 1 91 ? 9.118 0.278 -27.308 1.00 58.03 91 SER A O 1
ATOM 744 N N . LEU A 1 92 ? 7.321 1.247 -26.348 1.00 58.34 92 LEU A N 1
ATOM 745 C CA . LEU A 1 92 ? 6.605 0.013 -26.006 1.00 58.34 92 LEU A CA 1
ATOM 746 C C . LEU A 1 92 ? 6.067 -0.590 -27.311 1.00 58.34 92 LEU A C 1
ATOM 748 O O . LEU A 1 92 ? 4.882 -0.545 -27.623 1.00 58.34 92 LEU A O 1
ATOM 752 N N . SER A 1 93 ? 6.985 -1.074 -28.139 1.00 55.66 93 SER A N 1
ATOM 753 C CA . SER A 1 93 ? 6.690 -1.779 -29.361 1.00 55.66 93 SER A CA 1
ATOM 754 C C . SER A 1 93 ? 6.335 -3.186 -28.930 1.00 55.66 93 SER A C 1
ATOM 756 O O . SER A 1 93 ? 7.212 -3.978 -28.598 1.00 55.66 93 SER A O 1
ATOM 758 N N . LEU A 1 94 ? 5.040 -3.499 -28.943 1.00 55.56 94 LEU A N 1
ATOM 759 C CA . LEU A 1 94 ? 4.536 -4.862 -28.745 1.00 55.56 94 LEU A CA 1
ATOM 760 C C . LEU A 1 94 ? 5.167 -5.868 -29.731 1.00 55.56 94 LEU A C 1
ATOM 762 O O . LEU A 1 94 ? 5.099 -7.069 -29.504 1.00 55.56 94 LEU A O 1
ATOM 766 N N . LEU A 1 95 ? 5.804 -5.377 -30.800 1.00 57.78 95 LEU A N 1
ATOM 767 C CA . LEU A 1 95 ? 6.510 -6.163 -31.810 1.00 57.78 95 LEU A CA 1
ATOM 768 C C . LEU A 1 95 ? 7.990 -6.429 -31.467 1.00 57.78 95 LEU A C 1
ATOM 770 O O . LEU A 1 95 ? 8.531 -7.424 -31.931 1.00 57.78 95 LEU A O 1
ATOM 774 N N . ASN A 1 96 ? 8.633 -5.597 -30.637 1.00 63.84 96 ASN A N 1
ATOM 775 C CA . ASN A 1 96 ? 9.992 -5.811 -30.116 1.00 63.84 96 ASN A CA 1
ATOM 776 C C . ASN A 1 96 ? 9.925 -5.910 -28.588 1.00 63.84 96 ASN A C 1
ATOM 778 O O . ASN A 1 96 ? 10.268 -4.975 -27.863 1.00 63.84 96 ASN A O 1
ATOM 782 N N . PHE A 1 97 ? 9.405 -7.042 -28.117 1.00 65.81 97 PHE A N 1
ATOM 783 C CA . PHE A 1 97 ? 9.108 -7.277 -26.711 1.00 65.81 97 PHE A CA 1
ATOM 784 C C . PHE A 1 97 ? 10.389 -7.419 -25.874 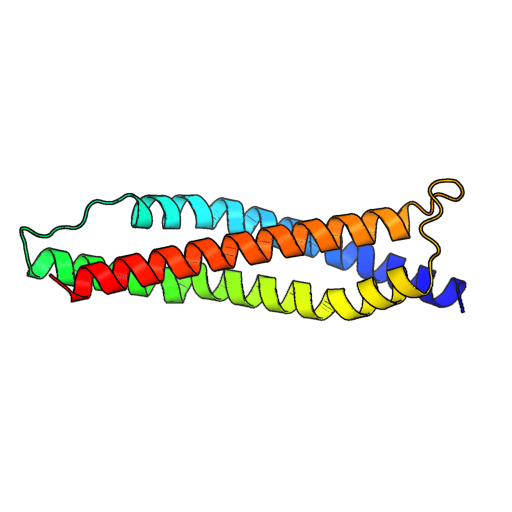1.00 65.81 97 PHE A C 1
ATOM 786 O O . PHE A 1 97 ? 11.018 -8.476 -25.833 1.00 65.81 97 PHE A O 1
ATOM 793 N N . ASP A 1 98 ? 10.765 -6.350 -25.172 1.00 75.75 98 ASP A N 1
ATOM 794 C CA . ASP A 1 98 ? 11.770 -6.406 -24.111 1.00 75.75 98 ASP A CA 1
ATOM 795 C C . ASP A 1 98 ? 11.089 -6.878 -22.814 1.00 75.75 98 ASP A C 1
ATOM 797 O O . ASP A 1 98 ? 10.337 -6.135 -22.168 1.00 75.75 98 ASP A O 1
ATOM 801 N N . PHE A 1 9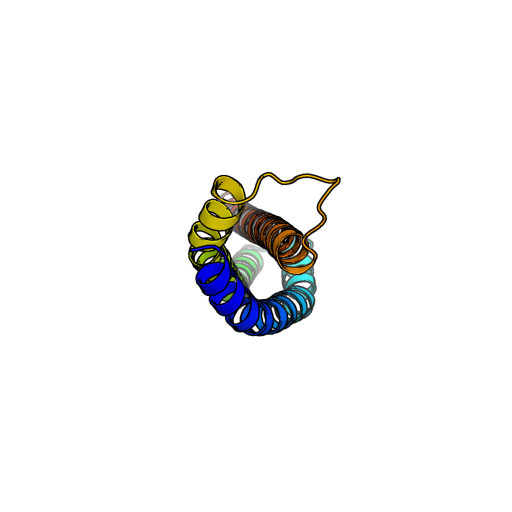9 ? 11.324 -8.147 -22.461 1.00 76.75 99 PHE A N 1
ATOM 802 C CA . PHE A 1 99 ? 10.719 -8.804 -21.299 1.00 76.75 99 PHE A CA 1
ATOM 803 C C . PHE A 1 99 ? 11.026 -8.071 -19.986 1.00 76.75 99 PHE A C 1
ATOM 805 O O . PHE A 1 99 ? 10.132 -7.913 -19.152 1.00 76.75 99 PHE A O 1
ATOM 812 N N . ILE A 1 100 ? 12.257 -7.583 -19.804 1.00 76.94 100 ILE A N 1
ATOM 813 C CA . ILE A 1 100 ? 12.690 -6.947 -18.551 1.00 76.94 100 ILE A CA 1
ATOM 814 C C . ILE A 1 100 ? 11.967 -5.613 -18.379 1.00 76.94 100 ILE A C 1
ATOM 816 O O . ILE A 1 100 ? 11.365 -5.358 -17.334 1.00 76.94 100 ILE A O 1
ATOM 820 N N . ARG A 1 101 ? 11.958 -4.780 -19.425 1.00 75.94 101 ARG A N 1
ATOM 821 C CA . ARG A 1 101 ? 11.299 -3.464 -19.394 1.00 75.94 101 ARG A CA 1
ATOM 822 C C . ARG A 1 101 ? 9.792 -3.584 -19.203 1.00 75.94 101 ARG A C 1
ATOM 824 O O . ARG A 1 101 ? 9.209 -2.850 -18.406 1.00 75.94 101 ARG A O 1
ATOM 831 N N . THR A 1 102 ? 9.166 -4.531 -19.900 1.00 81.44 102 THR A N 1
ATOM 832 C CA . THR A 1 102 ? 7.717 -4.747 -19.808 1.00 81.44 102 THR A CA 1
ATOM 833 C C . THR A 1 102 ? 7.322 -5.245 -18.421 1.00 81.44 102 THR A C 1
ATOM 835 O O . THR A 1 102 ? 6.395 -4.710 -17.814 1.00 81.44 102 THR A O 1
ATOM 838 N N . THR A 1 103 ? 8.058 -6.217 -17.876 1.00 81.19 103 THR A N 1
ATOM 839 C CA . THR A 1 103 ? 7.787 -6.754 -16.535 1.00 81.19 103 THR A CA 1
ATOM 840 C C . THR A 1 103 ? 8.014 -5.697 -15.458 1.00 81.19 103 THR A C 1
ATOM 842 O O . THR A 1 103 ? 7.200 -5.573 -14.546 1.00 81.19 103 THR A O 1
ATOM 845 N N . PHE A 1 104 ? 9.059 -4.876 -15.586 1.00 82.88 104 PHE A N 1
ATOM 846 C CA . PHE A 1 104 ? 9.297 -3.751 -14.682 1.00 82.88 104 PHE A CA 1
ATOM 847 C C . PHE A 1 104 ? 8.108 -2.775 -14.651 1.00 82.88 104 PHE A C 1
ATOM 849 O O . PHE A 1 104 ? 7.637 -2.409 -13.573 1.00 82.88 104 PHE A O 1
ATOM 856 N N . ILE A 1 105 ? 7.590 -2.380 -15.821 1.00 83.50 105 ILE A N 1
ATOM 857 C CA . ILE A 1 105 ? 6.435 -1.474 -15.921 1.00 83.50 105 ILE A CA 1
ATOM 858 C C . ILE A 1 105 ? 5.182 -2.118 -15.314 1.00 83.50 105 ILE A C 1
ATOM 860 O O . ILE A 1 105 ? 4.458 -1.455 -14.573 1.00 83.50 105 ILE A O 1
ATOM 864 N N . LEU A 1 106 ? 4.939 -3.406 -15.574 1.00 83.81 106 LEU A N 1
ATOM 865 C CA . LEU A 1 106 ? 3.822 -4.138 -14.969 1.00 83.81 106 LEU A CA 1
ATOM 866 C C . LEU A 1 106 ? 3.915 -4.151 -13.440 1.00 83.81 106 LEU A C 1
ATOM 868 O O . LEU A 1 106 ? 2.935 -3.833 -12.770 1.00 83.81 106 LEU A O 1
ATOM 872 N N . ILE A 1 107 ? 5.088 -4.457 -12.881 1.00 83.81 107 ILE A N 1
ATOM 873 C CA . ILE A 1 107 ? 5.305 -4.428 -11.429 1.00 83.81 107 ILE A CA 1
ATOM 874 C C . ILE A 1 107 ? 5.045 -3.024 -10.876 1.00 83.81 107 ILE A C 1
ATOM 876 O O . ILE A 1 107 ? 4.368 -2.882 -9.860 1.00 83.81 107 ILE A O 1
ATOM 880 N N . TRP A 1 108 ? 5.522 -1.981 -11.556 1.00 85.94 108 TRP A N 1
ATOM 881 C CA . TRP A 1 108 ? 5.252 -0.603 -11.152 1.00 85.94 108 TRP A CA 1
ATOM 882 C C . TRP A 1 108 ? 3.744 -0.295 -11.110 1.00 85.94 108 TRP A C 1
ATOM 884 O O . TRP A 1 108 ? 3.271 0.262 -10.118 1.00 85.94 108 TRP A O 1
ATOM 894 N N . TYR A 1 109 ? 2.964 -0.741 -12.103 1.00 87.06 109 TYR A N 1
ATOM 895 C CA . TYR A 1 109 ? 1.498 -0.636 -12.075 1.00 87.06 109 TYR A CA 1
ATOM 896 C C . TYR A 1 109 ? 0.865 -1.395 -10.901 1.00 87.06 109 TYR A C 1
ATOM 898 O O . TYR A 1 109 ? -0.023 -0.856 -10.238 1.00 87.06 109 TYR A O 1
ATOM 906 N N . PHE A 1 110 ? 1.326 -2.614 -10.604 1.00 86.19 110 PHE A N 1
ATOM 907 C CA . PHE A 1 110 ? 0.838 -3.375 -9.448 1.00 86.19 110 PHE A CA 1
ATOM 908 C C . PHE A 1 110 ? 1.095 -2.639 -8.134 1.00 86.19 110 PHE A C 1
ATOM 910 O O . PHE A 1 110 ? 0.200 -2.541 -7.298 1.00 86.19 110 PHE A O 1
ATOM 917 N N . ILE A 1 111 ? 2.287 -2.071 -7.959 1.00 85.88 111 ILE A N 1
ATOM 918 C CA . ILE A 1 111 ? 2.641 -1.322 -6.749 1.00 85.88 111 ILE A CA 1
ATOM 919 C C . ILE A 1 111 ? 1.775 -0.063 -6.622 1.00 85.88 111 ILE A C 1
ATOM 921 O O . ILE A 1 111 ? 1.316 0.247 -5.522 1.00 85.88 111 ILE A O 1
ATOM 925 N N . ILE A 1 112 ? 1.481 0.635 -7.725 1.00 89.06 112 ILE A N 1
ATOM 926 C CA . ILE A 1 112 ? 0.532 1.759 -7.714 1.00 89.06 112 ILE A CA 1
ATOM 927 C C . ILE A 1 112 ? -0.851 1.290 -7.251 1.00 89.06 112 ILE A C 1
ATOM 929 O O . ILE A 1 112 ? -1.433 1.915 -6.364 1.00 89.06 112 ILE A O 1
ATOM 933 N N . ALA A 1 113 ? -1.362 0.183 -7.796 1.00 88.62 113 ALA A N 1
ATOM 934 C CA . ALA A 1 113 ? -2.651 -0.371 -7.389 1.00 88.62 113 ALA A CA 1
ATOM 935 C C . ALA A 1 113 ? -2.671 -0.721 -5.889 1.00 88.62 113 ALA A C 1
ATOM 937 O O . ALA A 1 113 ? -3.586 -0.306 -5.176 1.00 88.62 113 ALA A O 1
ATOM 938 N N . PHE A 1 114 ? -1.625 -1.385 -5.382 1.00 85.56 114 PHE A N 1
ATOM 939 C CA . PHE A 1 114 ? -1.464 -1.676 -3.953 1.00 85.56 114 PHE A CA 1
ATOM 940 C C . PHE A 1 114 ? -1.417 -0.409 -3.096 1.00 85.56 114 PHE A C 1
ATOM 942 O O . PHE A 1 114 ? -2.052 -0.347 -2.040 1.00 85.56 114 PHE A O 1
ATOM 949 N N . SER A 1 115 ? -0.701 0.620 -3.551 1.00 88.31 115 SER A N 1
ATOM 950 C CA . SER A 1 115 ? -0.614 1.901 -2.856 1.00 88.31 115 SER A CA 1
ATOM 951 C C . SER A 1 115 ? -1.989 2.564 -2.755 1.00 88.31 115 SER A C 1
ATOM 953 O O . SER A 1 115 ? -2.420 2.908 -1.652 1.00 88.31 115 SER A O 1
ATOM 955 N N . ILE A 1 116 ? -2.743 2.620 -3.859 1.00 90.50 116 ILE A N 1
ATOM 956 C CA . ILE A 1 116 ? -4.117 3.142 -3.885 1.00 90.50 116 ILE A CA 1
ATOM 957 C C . ILE A 1 116 ? -5.011 2.363 -2.917 1.00 90.50 116 ILE A C 1
ATOM 959 O O . ILE A 1 116 ? -5.661 2.978 -2.073 1.00 90.50 116 ILE A O 1
ATOM 963 N N . SER A 1 117 ? -5.004 1.027 -2.971 1.00 87.88 117 SER A N 1
ATOM 964 C CA . SER A 1 117 ? -5.783 0.198 -2.043 1.00 87.88 117 SER A CA 1
ATOM 965 C C . SER A 1 117 ? -5.421 0.475 -0.582 1.00 87.88 117 SER A C 1
ATOM 967 O O . SER A 1 117 ? -6.310 0.602 0.264 1.00 87.88 117 SER A O 1
ATOM 969 N N . SER A 1 118 ? -4.129 0.634 -0.277 1.00 87.25 118 SER A N 1
ATOM 970 C CA . SER A 1 118 ? -3.673 0.924 1.085 1.00 87.25 118 SER A CA 1
ATOM 971 C C . SER A 1 118 ? -4.156 2.286 1.599 1.00 87.25 118 SER A C 1
ATOM 973 O O . SER A 1 118 ? -4.587 2.401 2.752 1.00 87.25 118 SER A O 1
ATOM 975 N N . ILE A 1 119 ? -4.188 3.292 0.719 1.00 89.31 119 ILE A N 1
ATOM 976 C CA . ILE A 1 119 ? -4.731 4.623 1.002 1.00 89.31 119 ILE A CA 1
ATOM 977 C C . ILE A 1 119 ? -6.254 4.560 1.173 1.00 89.31 119 ILE A C 1
ATOM 979 O O . ILE A 1 119 ? -6.786 5.174 2.094 1.00 89.31 119 ILE A O 1
ATOM 983 N N . THR A 1 120 ? -6.980 3.797 0.351 1.00 89.88 120 THR A N 1
ATOM 984 C CA . THR A 1 120 ? -8.437 3.636 0.502 1.00 89.88 120 THR A CA 1
ATOM 985 C C . THR A 1 120 ? -8.802 3.066 1.874 1.00 89.88 120 THR A C 1
ATOM 987 O O . THR A 1 120 ? -9.703 3.579 2.537 1.00 89.88 120 THR A O 1
ATOM 990 N N . ILE A 1 121 ? -8.071 2.052 2.341 1.00 87.94 121 ILE A N 1
ATOM 991 C CA . ILE A 1 121 ? -8.274 1.460 3.670 1.00 87.94 121 ILE A CA 1
ATOM 992 C C . ILE A 1 121 ? -7.954 2.474 4.776 1.00 87.94 121 ILE A C 1
ATOM 994 O O . ILE A 1 121 ? -8.729 2.612 5.723 1.00 87.94 121 ILE A O 1
ATOM 998 N N . LEU A 1 122 ? -6.871 3.246 4.622 1.00 89.12 122 LEU A N 1
ATOM 999 C CA . LEU A 1 122 ? -6.517 4.331 5.542 1.00 89.12 122 LEU A CA 1
ATOM 1000 C C . LEU A 1 122 ? -7.660 5.354 5.659 1.00 89.12 122 LEU A C 1
ATOM 1002 O O . LEU A 1 122 ? -8.055 5.729 6.762 1.00 89.12 122 LEU A O 1
ATOM 1006 N N . LEU A 1 123 ? -8.234 5.770 4.527 1.00 89.75 123 LEU A N 1
ATOM 1007 C CA . LEU A 1 123 ? -9.365 6.698 4.495 1.00 89.75 123 LEU A CA 1
ATOM 1008 C C . LEU A 1 123 ? -10.617 6.106 5.153 1.00 89.75 123 LEU A C 1
ATOM 1010 O O . LEU A 1 123 ? -11.321 6.825 5.863 1.00 89.75 123 LEU A O 1
ATOM 1014 N N . ASN A 1 124 ? -10.894 4.816 4.958 1.00 89.06 124 ASN A N 1
ATOM 1015 C CA . ASN A 1 124 ? -12.028 4.143 5.593 1.00 89.06 124 ASN A CA 1
ATOM 1016 C C . ASN A 1 124 ? -11.868 4.065 7.118 1.00 89.06 124 ASN A C 1
ATOM 1018 O O . ASN A 1 124 ? -12.824 4.348 7.841 1.00 89.06 124 ASN A O 1
ATOM 1022 N N . LEU A 1 125 ? -10.659 3.791 7.619 1.00 86.62 125 LEU A N 1
ATOM 1023 C CA . LEU A 1 125 ? -10.366 3.838 9.055 1.00 86.62 125 LEU A CA 1
ATOM 1024 C C . LEU A 1 125 ? -10.557 5.249 9.624 1.00 86.62 125 LEU A C 1
ATOM 1026 O O . LEU A 1 125 ? -11.210 5.422 10.653 1.00 86.62 125 LEU A O 1
ATOM 1030 N N . CYS A 1 126 ? -10.061 6.277 8.929 1.00 86.94 126 CYS A N 1
ATOM 1031 C CA . CYS A 1 126 ? -10.266 7.671 9.324 1.00 86.94 126 CYS A CA 1
ATOM 1032 C C . CYS A 1 126 ? -11.754 8.055 9.352 1.00 86.94 126 CYS A C 1
ATOM 1034 O O . CYS A 1 126 ? -12.199 8.731 10.282 1.00 86.94 126 CYS A O 1
ATOM 1036 N N . LYS A 1 127 ? -12.546 7.604 8.367 1.00 88.00 127 LYS A N 1
ATOM 1037 C CA . LYS A 1 127 ? -14.005 7.799 8.351 1.00 88.00 127 LYS A CA 1
ATOM 1038 C C . LYS A 1 127 ? -14.671 7.129 9.551 1.00 88.00 127 LYS A C 1
ATOM 1040 O O . LYS A 1 127 ? -15.501 7.767 10.195 1.00 88.00 127 LYS A O 1
ATOM 1045 N N . LYS A 1 128 ? -14.271 5.902 9.890 1.00 84.62 128 LYS A N 1
ATOM 1046 C CA . LYS A 1 128 ? -14.804 5.175 11.047 1.00 84.62 128 LYS A CA 1
ATOM 1047 C C . LYS A 1 128 ? -14.495 5.883 12.370 1.00 84.62 128 LYS A C 1
ATOM 1049 O O . LYS A 1 128 ? -15.392 6.083 13.182 1.00 84.62 128 LYS A O 1
ATOM 1054 N N . ILE A 1 129 ? -13.269 6.386 12.546 1.00 85.12 129 ILE A N 1
ATOM 1055 C CA . ILE A 1 129 ? -12.902 7.216 13.712 1.00 85.12 129 ILE A CA 1
ATOM 1056 C C . ILE A 1 129 ? -13.754 8.491 13.771 1.00 85.12 129 ILE A C 1
ATOM 1058 O O . ILE A 1 129 ? -14.160 8.909 14.855 1.00 85.12 129 ILE A O 1
ATOM 1062 N N . LYS A 1 130 ? -14.031 9.123 12.622 1.00 83.88 130 LYS A N 1
ATOM 1063 C CA . LYS A 1 130 ? -14.879 10.322 12.561 1.00 83.88 130 LYS A CA 1
ATOM 1064 C C . LYS A 1 130 ? -16.326 10.013 12.954 1.00 83.88 130 LYS A C 1
ATOM 1066 O O . LYS A 1 130 ? -16.923 10.813 13.664 1.00 83.88 130 LYS A O 1
ATOM 1071 N N . GLN A 1 131 ? -16.867 8.862 12.551 1.00 80.81 131 GLN A N 1
ATOM 1072 C CA . GLN A 1 131 ? -18.200 8.403 12.963 1.00 80.81 131 GLN A CA 1
ATOM 1073 C C . GLN A 1 131 ? -18.282 8.166 14.477 1.00 80.81 131 GLN A C 1
ATOM 1075 O O . GLN A 1 131 ? -19.240 8.614 15.097 1.00 80.81 131 GLN A O 1
ATOM 1080 N N . CYS A 1 132 ? -17.240 7.595 15.096 1.00 75.38 132 CYS A N 1
ATOM 1081 C CA . CYS A 1 132 ? -17.129 7.500 16.561 1.00 75.38 132 CYS A CA 1
ATOM 1082 C C . CYS A 1 132 ? -17.081 8.856 17.286 1.00 75.38 132 CYS A C 1
ATOM 1084 O O . CYS A 1 132 ? -17.129 8.874 18.507 1.00 75.38 132 CYS A O 1
ATOM 1086 N N . ASN A 1 133 ? -16.862 9.973 16.585 1.00 69.56 133 ASN A N 1
ATOM 1087 C CA . ASN A 1 133 ? -16.730 11.301 17.193 1.00 69.56 133 ASN A CA 1
ATOM 1088 C C . ASN A 1 133 ? -17.993 12.164 17.036 1.00 69.56 133 ASN A C 1
ATOM 1090 O O . ASN A 1 133 ? -18.019 13.279 17.546 1.00 69.56 133 ASN A O 1
ATOM 1094 N N . ILE A 1 134 ? -18.973 11.694 16.257 1.00 63.19 134 ILE A N 1
ATOM 1095 C CA . ILE A 1 134 ? -20.255 12.376 16.008 1.00 63.19 134 ILE A CA 1
ATOM 1096 C C . ILE A 1 134 ? -21.358 11.830 16.938 1.00 63.19 134 ILE A C 1
ATOM 1098 O O . ILE A 1 134 ? -22.348 12.522 17.163 1.00 63.19 134 ILE A O 1
ATOM 1102 N N . HIS A 1 135 ? -21.168 10.625 17.486 1.00 50.78 135 HIS A N 1
ATOM 1103 C CA . HIS A 1 135 ? -22.010 9.995 18.507 1.00 50.78 135 HIS A CA 1
ATOM 1104 C C . HIS A 1 135 ? -21.378 10.126 19.891 1.00 50.78 135 HIS A C 1
ATOM 1106 O O . HIS A 1 135 ? -22.157 10.249 20.859 1.00 50.78 135 HIS A O 1
#

Sequence (135 aa):
MNNELNLTLNETFNAISILLVFVTVLFSIRYPEIKEVLDEPLQTDKPKALERQKENIKKELYSKWLPVVILNIIVVYTMTPLAFKTLVQSSLSLLNFDFIRTTFILIWYFIIAFSISSITILLNLCKKIKQCNIH

Secondary structure (DSSP, 8-state):
-HHHHHHHHHHHHHHHHHHHHHHHHHHHHHHHHHHHHHHSPP-TT-HHHHHHHHHHHHHHIIIIIHHHHHHHHHHHHHHHHHHHHHHHHS---TTS--HHHHHHHHHHHHHHHHHHHHHHHHHHHHHHHHHTTT-

pLDDT: mean 80.99, std 8.59, range [50.78, 90.5]

Organism: NCBI:txid136093

Radius of gyration: 19.99 Å; chains: 1; bounding box: 49×23×59 Å

Foldseek 3Di:
DVVVLVVVLVVVVVVLVVLLVVLVVLCVVLVVVLVCLLPDDQPVVDLVVLVVSLVVLVCSLPVRLVVSLVSLVVSLVVLVVSLVVLVVVDPPPVPPDDPSSVVSNVSSVVSVVSNVVSVVSSVSSVVVSVVSVVD